Protein AF-A0A231V1V2-F1 (afdb_monomer_lite)

Radius of gyration: 16.36 Å; chains: 1; bounding box: 36×26×50 Å

Secondary structure (DSSP, 8-state):
-HHHHHHHHHHHHHHHHHHHHHHHHHHHHHHH-SS--HHHHHT-HHHHHHHHHHHTTHHHHHHHS-HHHHHHHHHHHHHHHHHHHHHHHSSTTSS-HHHHHHHHHHHHHHHHHHHHHHHHHHHHHHHTSTT---

pLDDT: mean 90.22, std 11.14, range [50.53, 98.44]

Sequence (134 aa):
MAAKRMIATDFIAIGAGGVLGAVATNLVVSIFTDGAAFQDLMVMWGRYVVAIAVTASFPFLYKALPKSIAAILSLLVGIVVPSVLARLFFGGNDLSWLALFAIHTVFAIIALMVYRAMHAWAKGALFKAPGFRA

Organism: NCBI:txid1876515

Structure (mmCIF, N/CA/C/O backbone):
data_AF-A0A231V1V2-F1
#
_entry.id   AF-A0A231V1V2-F1
#
loop_
_atom_site.group_PDB
_atom_site.id
_atom_site.type_symbol
_atom_site.label_atom_id
_atom_site.label_alt_id
_atom_site.label_comp_id
_atom_site.label_asym_id
_atom_site.label_entity_id
_atom_site.label_seq_id
_atom_site.pdbx_PDB_ins_code
_atom_site.Cartn_x
_atom_site.Cartn_y
_atom_site.Cartn_z
_atom_site.occupancy
_atom_site.B_iso_or_equiv
_atom_site.auth_seq_id
_atom_site.auth_comp_id
_atom_site.auth_asym_id
_atom_site.auth_atom_id
_atom_site.pdbx_PDB_model_nu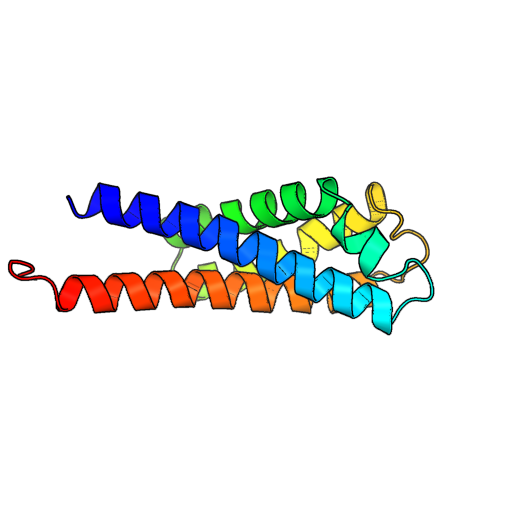m
ATOM 1 N N . MET A 1 1 ? -20.852 9.047 18.658 1.00 58.41 1 MET A N 1
ATOM 2 C CA . MET A 1 1 ? -19.580 9.748 18.336 1.00 58.41 1 MET A CA 1
ATOM 3 C C . MET A 1 1 ? -18.437 8.808 17.947 1.00 58.41 1 MET A C 1
ATOM 5 O O . MET A 1 1 ? -17.728 9.126 17.000 1.00 58.41 1 MET A O 1
ATOM 9 N N . ALA A 1 2 ? -18.273 7.650 18.600 1.00 60.19 2 ALA A N 1
ATOM 10 C CA . ALA A 1 2 ? -17.198 6.697 18.288 1.00 60.19 2 ALA A CA 1
ATOM 11 C C . ALA A 1 2 ? -17.215 6.175 16.833 1.00 60.19 2 ALA A C 1
ATOM 13 O O . ALA A 1 2 ? -16.180 6.185 16.174 1.00 60.19 2 ALA A O 1
ATOM 14 N N . ALA A 1 3 ? -18.388 5.821 16.293 1.00 64.06 3 ALA A N 1
ATOM 15 C CA . ALA A 1 3 ? -18.516 5.329 14.914 1.00 64.06 3 ALA A CA 1
ATOM 16 C C . ALA A 1 3 ? -18.053 6.350 13.854 1.00 64.06 3 ALA A C 1
ATOM 18 O O . ALA A 1 3 ? -17.293 6.002 12.956 1.00 64.06 3 ALA A O 1
ATOM 19 N N . LYS A 1 4 ? -18.428 7.633 13.997 1.00 66.94 4 LYS A N 1
ATOM 20 C CA . LYS A 1 4 ? -17.988 8.708 13.085 1.00 66.94 4 LYS A CA 1
ATOM 21 C C . LYS A 1 4 ? -16.465 8.904 13.116 1.00 66.94 4 LYS A C 1
ATOM 23 O O . LYS A 1 4 ? -15.856 9.094 12.070 1.00 66.94 4 LYS A O 1
ATOM 28 N N . ARG A 1 5 ? -15.842 8.806 14.298 1.00 70.62 5 ARG A N 1
ATOM 29 C CA . ARG A 1 5 ? -14.375 8.884 14.450 1.00 70.62 5 ARG A CA 1
ATOM 30 C C . ARG A 1 5 ? -13.662 7.693 13.807 1.00 70.62 5 ARG A C 1
ATOM 32 O O . ARG A 1 5 ? -12.591 7.864 13.236 1.00 70.62 5 ARG A O 1
ATOM 39 N N . MET A 1 6 ? -14.268 6.511 13.860 1.00 75.69 6 MET A N 1
ATOM 40 C CA . MET A 1 6 ? -13.716 5.301 13.249 1.00 75.69 6 MET A CA 1
ATOM 41 C C . MET A 1 6 ? -13.755 5.375 11.720 1.00 75.69 6 MET A C 1
ATOM 43 O O . MET A 1 6 ? -12.747 5.115 11.077 1.00 75.69 6 MET A O 1
ATOM 47 N N . ILE A 1 7 ? -14.867 5.851 11.152 1.00 84.19 7 ILE A N 1
ATOM 48 C CA . ILE A 1 7 ? -15.000 6.088 9.707 1.00 84.19 7 ILE A CA 1
ATOM 49 C C . ILE A 1 7 ? -13.982 7.131 9.222 1.00 84.19 7 ILE A C 1
ATOM 51 O O . ILE A 1 7 ? -13.302 6.910 8.226 1.00 84.19 7 ILE A O 1
ATOM 55 N N . ALA A 1 8 ? -13.827 8.249 9.939 1.00 87.69 8 ALA A N 1
ATOM 56 C CA . ALA A 1 8 ? -12.814 9.251 9.599 1.00 87.69 8 ALA A CA 1
ATOM 57 C C . ALA A 1 8 ? -11.386 8.675 9.647 1.00 87.69 8 ALA A C 1
ATOM 59 O O . ALA A 1 8 ? -10.568 8.980 8.783 1.00 87.69 8 ALA A O 1
ATOM 60 N N . THR A 1 9 ? -11.104 7.808 10.627 1.00 91.50 9 THR A N 1
ATOM 61 C CA . THR A 1 9 ? -9.809 7.118 10.732 1.00 91.50 9 THR A CA 1
ATOM 62 C C . THR A 1 9 ? -9.564 6.210 9.532 1.00 91.50 9 THR A C 1
ATOM 64 O O . THR A 1 9 ? -8.466 6.243 8.986 1.00 91.50 9 THR A O 1
ATOM 67 N N . ASP A 1 10 ? -10.575 5.454 9.086 1.00 93.62 10 ASP A N 1
ATOM 68 C CA . ASP A 1 10 ? -10.485 4.621 7.881 1.00 93.62 10 ASP A CA 1
ATOM 69 C C . ASP A 1 10 ? -10.111 5.471 6.657 1.00 93.62 10 ASP A C 1
ATOM 71 O O . ASP A 1 10 ? -9.140 5.157 5.978 1.00 93.62 10 ASP A O 1
ATOM 75 N N . PHE A 1 11 ? -10.804 6.587 6.404 1.00 95.62 11 PHE A N 1
ATOM 76 C CA . PHE A 1 11 ? -10.504 7.448 5.251 1.00 95.62 11 PHE A CA 1
ATOM 77 C C . PHE A 1 11 ? -9.085 8.027 5.278 1.00 95.62 11 PHE A C 1
ATOM 79 O O . PHE A 1 11 ? -8.387 7.987 4.264 1.00 95.62 11 PHE A O 1
ATOM 86 N N . ILE A 1 12 ? -8.636 8.524 6.435 1.00 95.56 12 ILE A N 1
ATOM 87 C CA . ILE A 1 12 ? -7.273 9.051 6.593 1.00 95.56 12 ILE A CA 1
ATOM 88 C C . ILE A 1 12 ? -6.248 7.933 6.385 1.00 95.56 12 ILE A C 1
ATOM 90 O O . ILE A 1 12 ? -5.266 8.121 5.672 1.00 95.56 12 ILE A O 1
ATOM 94 N N . ALA A 1 13 ? -6.486 6.760 6.971 1.00 96.44 13 ALA A N 1
ATOM 95 C CA . ALA A 1 13 ? -5.607 5.606 6.860 1.00 96.44 13 ALA A CA 1
ATOM 96 C C . ALA A 1 13 ? -5.494 5.096 5.415 1.00 96.44 13 ALA A C 1
ATOM 98 O O . ALA A 1 13 ? -4.393 4.778 4.970 1.00 96.44 13 ALA A O 1
ATOM 99 N N . ILE A 1 14 ? -6.608 5.058 4.678 1.00 97.75 14 ILE A N 1
ATOM 100 C CA . ILE A 1 14 ? -6.649 4.680 3.260 1.00 97.75 14 ILE A CA 1
ATOM 101 C C . ILE A 1 14 ? -5.869 5.687 2.416 1.00 97.75 14 ILE A C 1
ATOM 103 O O . ILE A 1 14 ? -5.005 5.291 1.637 1.00 97.75 14 ILE A O 1
ATOM 107 N N . GLY A 1 15 ? -6.156 6.983 2.579 1.00 97.50 15 GLY A N 1
ATOM 108 C CA . GLY A 1 15 ? -5.502 8.041 1.813 1.00 97.50 15 GLY A CA 1
ATOM 109 C C . GLY A 1 15 ? -4.000 8.089 2.081 1.00 97.50 15 GLY A C 1
ATOM 110 O O . GLY A 1 15 ? -3.203 8.006 1.151 1.00 97.50 15 GLY A O 1
ATOM 111 N N . ALA A 1 16 ? -3.603 8.145 3.354 1.00 97.50 16 ALA A N 1
ATOM 112 C CA . ALA A 1 16 ? -2.197 8.184 3.740 1.00 97.50 16 ALA A CA 1
ATOM 113 C C . ALA A 1 16 ? -1.455 6.902 3.338 1.00 97.50 16 ALA A C 1
ATOM 115 O O . ALA A 1 16 ? -0.349 6.982 2.812 1.00 97.50 16 ALA A O 1
ATOM 116 N N . GLY A 1 17 ? -2.056 5.725 3.548 1.00 97.50 17 GLY A N 1
ATOM 117 C CA . GLY A 1 17 ? -1.445 4.444 3.195 1.00 97.50 17 GLY A CA 1
ATOM 118 C C . GLY A 1 17 ? -1.265 4.279 1.689 1.00 97.50 17 GLY A C 1
ATOM 119 O O . GLY A 1 17 ? -0.174 3.930 1.242 1.00 97.50 17 GLY A O 1
ATOM 120 N N . GLY A 1 18 ? -2.297 4.609 0.908 1.00 97.69 18 GLY A N 1
ATOM 121 C CA . GLY A 1 18 ? -2.242 4.569 -0.550 1.00 97.69 18 GLY A CA 1
ATOM 122 C C . GLY A 1 18 ? -1.213 5.544 -1.118 1.00 97.69 18 GLY A C 1
ATOM 123 O O . GLY A 1 18 ? -0.375 5.145 -1.924 1.00 97.69 18 GLY A O 1
ATOM 124 N N . VAL A 1 19 ? -1.218 6.802 -0.664 1.00 98.00 19 VAL A N 1
ATOM 125 C CA . VAL A 1 19 ? -0.282 7.826 -1.157 1.00 98.00 19 VAL A CA 1
ATOM 126 C C . VAL A 1 19 ? 1.157 7.503 -0.764 1.00 98.00 19 VAL A C 1
ATOM 128 O O . VAL A 1 19 ? 2.015 7.445 -1.639 1.00 98.00 19 VAL A O 1
ATOM 131 N N . LEU A 1 20 ? 1.440 7.241 0.516 1.00 98.19 20 LEU A N 1
ATOM 132 C CA . LEU A 1 20 ? 2.808 6.950 0.966 1.00 98.19 20 LEU A CA 1
ATOM 133 C C . LEU A 1 20 ? 3.340 5.645 0.363 1.00 98.19 20 LEU A C 1
ATOM 135 O O . LEU A 1 20 ? 4.504 5.583 -0.029 1.00 98.19 20 LEU A O 1
ATOM 139 N N . GLY A 1 21 ? 2.484 4.628 0.227 1.00 97.88 21 GLY A N 1
ATOM 140 C CA . GLY A 1 21 ? 2.831 3.397 -0.474 1.00 97.88 21 GLY A CA 1
ATOM 141 C C . GLY A 1 21 ? 3.174 3.653 -1.944 1.00 97.88 21 GLY A C 1
ATOM 142 O O . GLY A 1 21 ? 4.184 3.145 -2.432 1.00 97.88 21 GLY A O 1
ATOM 143 N N . ALA A 1 22 ? 2.376 4.457 -2.654 1.00 97.25 22 ALA A N 1
ATOM 144 C CA . ALA A 1 22 ? 2.631 4.804 -4.052 1.00 97.25 22 ALA A CA 1
ATOM 145 C C . ALA A 1 22 ? 3.936 5.592 -4.219 1.00 97.25 22 ALA A C 1
ATOM 147 O O . ALA A 1 22 ? 4.737 5.257 -5.089 1.00 97.25 22 ALA A O 1
ATOM 148 N N . VAL A 1 23 ? 4.190 6.581 -3.355 1.00 97.56 23 VAL A N 1
ATOM 149 C CA . VAL A 1 23 ? 5.440 7.358 -3.361 1.00 97.56 23 VAL A CA 1
ATOM 150 C C . VAL A 1 23 ? 6.647 6.444 -3.189 1.00 97.56 23 VAL A C 1
ATOM 152 O O . VAL A 1 23 ? 7.582 6.505 -3.985 1.00 97.56 23 VAL A O 1
ATOM 155 N N . ALA A 1 24 ? 6.614 5.551 -2.200 1.00 97.25 24 ALA A N 1
ATOM 156 C CA . ALA A 1 24 ? 7.705 4.613 -1.970 1.00 97.25 24 ALA A CA 1
ATOM 157 C C . ALA A 1 24 ? 7.900 3.638 -3.139 1.00 97.25 24 ALA A C 1
ATOM 159 O O . ALA A 1 24 ? 9.027 3.349 -3.527 1.00 97.25 24 ALA A O 1
ATOM 160 N N . THR A 1 25 ? 6.810 3.175 -3.748 1.00 95.88 25 THR A N 1
ATOM 161 C CA . THR A 1 25 ? 6.866 2.304 -4.932 1.00 95.88 25 THR A CA 1
ATOM 162 C C . THR A 1 25 ? 7.490 3.023 -6.117 1.00 95.88 25 THR A C 1
ATOM 164 O O . THR A 1 25 ? 8.345 2.469 -6.797 1.00 95.88 25 THR A O 1
ATOM 167 N N . ASN A 1 26 ? 7.097 4.273 -6.353 1.00 94.75 26 ASN A N 1
ATOM 168 C CA . ASN A 1 26 ? 7.657 5.103 -7.411 1.00 94.75 26 ASN A CA 1
ATOM 169 C C . ASN A 1 26 ? 9.147 5.368 -7.176 1.00 94.75 26 ASN A C 1
ATOM 171 O O . ASN A 1 26 ? 9.922 5.326 -8.124 1.00 94.75 26 ASN A O 1
ATOM 175 N N . LEU A 1 27 ? 9.559 5.563 -5.921 1.00 95.50 27 LEU A N 1
ATOM 176 C CA . LEU A 1 27 ? 10.969 5.696 -5.565 1.00 95.50 27 LEU A CA 1
ATOM 177 C C . LEU A 1 27 ? 11.743 4.419 -5.912 1.00 95.50 27 LEU A C 1
ATOM 179 O O . LEU A 1 27 ? 12.751 4.487 -6.608 1.00 95.50 27 LEU A O 1
ATOM 183 N N . VAL A 1 28 ? 11.235 3.252 -5.508 1.00 94.50 28 VAL A N 1
ATOM 184 C CA . VAL A 1 28 ? 11.841 1.953 -5.839 1.00 94.50 28 VAL A CA 1
ATOM 185 C C . VAL A 1 28 ? 11.935 1.763 -7.353 1.00 94.50 28 VAL A C 1
ATOM 187 O O . VAL A 1 28 ? 13.001 1.431 -7.856 1.00 94.50 28 VAL A O 1
ATOM 190 N N . VAL A 1 29 ? 10.860 2.029 -8.096 1.00 91.88 29 VAL A N 1
ATOM 191 C CA . VAL A 1 29 ? 10.871 1.936 -9.563 1.00 91.88 29 VAL A CA 1
ATOM 192 C C . VAL A 1 29 ? 11.928 2.868 -10.158 1.00 91.88 29 VAL A C 1
ATOM 194 O O . VAL A 1 29 ? 12.708 2.425 -10.989 1.00 91.88 29 VAL A O 1
ATOM 197 N N . SER A 1 30 ? 12.023 4.117 -9.699 1.00 93.06 30 SER A N 1
ATOM 198 C CA . SER A 1 30 ? 13.007 5.073 -10.227 1.00 93.06 30 SER A CA 1
ATOM 199 C C . SER A 1 30 ? 14.469 4.714 -9.940 1.00 93.06 30 SER A C 1
ATOM 201 O O . SER A 1 30 ? 15.351 5.163 -10.660 1.00 93.06 30 SER A O 1
ATOM 203 N N . ILE A 1 31 ? 14.735 3.939 -8.882 1.00 93.06 31 ILE A N 1
ATOM 204 C CA . ILE A 1 31 ? 16.095 3.540 -8.486 1.00 93.06 31 ILE A CA 1
ATOM 205 C C . ILE A 1 31 ? 16.499 2.222 -9.152 1.00 93.06 31 ILE A C 1
ATOM 207 O O . ILE A 1 31 ? 17.655 2.045 -9.519 1.00 93.06 31 ILE A O 1
ATOM 211 N N . PHE A 1 32 ? 15.561 1.281 -9.263 1.00 89.75 32 PHE A N 1
ATOM 212 C CA . PHE A 1 32 ? 15.845 -0.102 -9.653 1.00 89.75 32 PHE A CA 1
ATOM 213 C C . PHE A 1 32 ? 15.382 -0.455 -11.070 1.00 89.75 32 PHE A C 1
ATOM 215 O O . PHE A 1 32 ? 15.508 -1.609 -11.475 1.00 89.75 32 PHE A O 1
ATOM 222 N N . THR A 1 33 ? 14.824 0.498 -11.820 1.00 85.75 33 THR A N 1
ATOM 223 C CA . THR A 1 33 ? 14.429 0.295 -13.218 1.00 85.75 33 THR A CA 1
ATOM 224 C C . THR A 1 33 ? 14.902 1.459 -14.078 1.00 85.75 33 THR A C 1
ATOM 226 O O . THR A 1 33 ? 14.830 2.608 -13.652 1.00 85.75 33 THR A O 1
ATOM 229 N N . ASP A 1 34 ? 15.294 1.171 -15.318 1.00 80.25 34 ASP A N 1
ATOM 230 C CA . ASP A 1 34 ? 15.705 2.186 -16.301 1.00 80.25 34 ASP A CA 1
ATOM 231 C C . ASP A 1 34 ? 14.509 2.906 -16.958 1.00 80.25 34 ASP A C 1
ATOM 233 O O . ASP A 1 34 ? 14.657 3.587 -17.969 1.00 80.25 34 ASP A O 1
ATOM 237 N N . GLY A 1 35 ? 13.296 2.716 -16.426 1.00 70.12 35 GLY A N 1
ATOM 238 C CA . GLY A 1 35 ? 12.056 3.094 -17.099 1.00 70.12 35 GLY A CA 1
ATOM 239 C C . GLY A 1 35 ? 11.772 4.595 -17.092 1.00 70.12 35 GLY A C 1
ATOM 240 O O . GLY A 1 35 ? 11.690 5.219 -18.145 1.00 70.12 35 GLY A O 1
ATOM 241 N N . ALA A 1 36 ? 11.543 5.173 -15.912 1.00 81.06 36 ALA A N 1
ATOM 242 C CA . ALA A 1 36 ? 11.077 6.554 -15.787 1.00 81.06 36 ALA A CA 1
ATOM 243 C C . ALA A 1 36 ? 11.663 7.247 -14.555 1.00 81.06 36 ALA A C 1
ATOM 245 O O . ALA A 1 36 ? 11.790 6.646 -13.483 1.00 81.06 36 ALA A O 1
ATOM 246 N N . ALA A 1 37 ? 11.967 8.538 -14.702 1.00 89.75 37 ALA A N 1
ATOM 247 C CA . ALA A 1 37 ? 12.486 9.354 -13.616 1.00 89.75 37 ALA A CA 1
ATOM 248 C C . ALA A 1 37 ? 11.438 9.528 -12.508 1.00 89.75 37 ALA A C 1
ATOM 250 O O . ALA A 1 37 ? 10.235 9.611 -12.761 1.00 89.75 37 ALA A O 1
ATOM 251 N N . PHE A 1 38 ? 11.895 9.643 -11.258 1.00 91.25 38 PHE A N 1
ATOM 252 C CA . PHE A 1 38 ? 11.010 9.766 -10.095 1.00 91.25 38 PHE A CA 1
ATOM 253 C C . PHE A 1 38 ? 9.975 10.894 -10.240 1.00 91.25 38 PHE A C 1
ATOM 255 O O . PHE A 1 38 ? 8.812 10.709 -9.886 1.00 91.25 38 PHE A O 1
ATOM 262 N N . GLN A 1 39 ? 10.375 12.042 -10.797 1.00 92.31 39 GLN A N 1
ATOM 263 C CA . GLN A 1 39 ? 9.497 13.203 -10.990 1.00 92.31 39 GLN A CA 1
ATOM 264 C C . GLN A 1 39 ? 8.328 12.898 -11.940 1.00 92.31 39 GLN A C 1
ATOM 266 O O . GLN A 1 39 ? 7.189 13.254 -11.635 1.00 92.31 39 GLN A O 1
ATOM 271 N N . ASP A 1 40 ? 8.576 12.153 -13.018 1.00 91.75 40 ASP A N 1
ATOM 272 C CA . ASP A 1 40 ? 7.538 11.739 -13.968 1.00 91.75 40 ASP A CA 1
ATOM 273 C C . ASP A 1 40 ? 6.572 10.740 -13.324 1.00 91.75 40 ASP A C 1
ATOM 275 O O . ASP A 1 40 ? 5.353 10.801 -13.498 1.00 91.75 40 ASP A O 1
ATOM 279 N N . LEU A 1 41 ? 7.105 9.841 -12.490 1.00 90.62 41 LEU A N 1
ATOM 280 C CA . LEU A 1 41 ? 6.291 8.902 -11.723 1.00 90.62 41 LEU A CA 1
ATOM 281 C C . LEU A 1 41 ? 5.389 9.613 -10.704 1.00 90.62 41 LEU A C 1
ATOM 283 O O . LEU A 1 41 ? 4.268 9.163 -10.455 1.00 90.62 41 LEU A O 1
ATOM 287 N N . MET A 1 42 ? 5.856 10.723 -10.123 1.00 93.12 42 MET A N 1
ATOM 288 C CA . MET A 1 42 ? 5.107 11.503 -9.133 1.00 93.12 42 MET A CA 1
ATOM 289 C C . MET A 1 42 ? 3.880 12.206 -9.716 1.00 93.12 42 MET A C 1
ATOM 291 O O . MET A 1 42 ? 2.920 12.408 -8.975 1.00 93.12 42 MET A O 1
ATOM 295 N N . VAL A 1 43 ? 3.871 12.535 -11.011 1.00 93.56 43 VAL A N 1
ATOM 296 C CA . VAL A 1 43 ? 2.736 13.208 -11.672 1.00 93.56 43 VAL A CA 1
ATOM 297 C C . VAL A 1 43 ? 1.727 12.238 -12.299 1.00 93.56 43 VAL A C 1
ATOM 299 O O . VAL A 1 43 ? 0.675 12.655 -12.784 1.00 93.56 43 VAL A O 1
ATOM 302 N N . MET A 1 44 ? 1.987 10.927 -12.249 1.00 90.25 44 MET A N 1
ATOM 303 C CA . MET A 1 44 ? 1.058 9.904 -12.736 1.00 90.25 44 MET A CA 1
ATOM 304 C C . MET A 1 44 ? -0.077 9.628 -11.744 1.00 90.25 44 MET A C 1
ATOM 306 O O . MET A 1 44 ? -0.088 8.622 -11.029 1.00 90.25 44 MET A O 1
ATOM 310 N N . TRP A 1 45 ? -1.089 10.496 -11.759 1.00 91.38 45 TRP A N 1
ATOM 311 C CA . TRP A 1 45 ? -2.278 10.420 -10.899 1.00 91.38 45 TRP A CA 1
ATOM 312 C C . TRP A 1 45 ? -2.964 9.047 -10.890 1.00 91.38 45 TRP A C 1
ATOM 314 O O . TRP A 1 45 ? -3.406 8.591 -9.835 1.00 91.38 45 TRP A O 1
ATOM 324 N N . GLY A 1 46 ? -2.985 8.342 -12.027 1.00 91.25 46 GLY A N 1
ATOM 325 C CA . GLY A 1 46 ? -3.561 6.996 -12.125 1.00 91.25 46 GLY A CA 1
ATOM 326 C C . GLY A 1 46 ? -2.949 5.988 -11.144 1.00 91.25 46 GLY A C 1
ATOM 327 O O . GLY A 1 46 ? -3.671 5.162 -10.586 1.00 91.25 46 GLY A O 1
ATOM 328 N N . ARG A 1 47 ? -1.645 6.097 -10.847 1.00 91.94 47 ARG A N 1
ATOM 329 C CA . ARG A 1 47 ? -0.959 5.206 -9.893 1.00 91.94 47 ARG A CA 1
ATOM 330 C C . ARG A 1 47 ? -1.434 5.439 -8.459 1.00 91.94 47 ARG A C 1
ATOM 332 O O . ARG A 1 47 ? -1.613 4.480 -7.712 1.00 91.94 47 ARG A O 1
ATOM 339 N N . TYR A 1 48 ? -1.707 6.690 -8.091 1.00 95.81 48 TYR A N 1
ATOM 340 C CA . TYR A 1 48 ? -2.234 7.038 -6.768 1.00 95.81 48 TYR A CA 1
ATOM 341 C C . TYR A 1 48 ? -3.684 6.606 -6.592 1.00 95.81 48 TYR A C 1
ATOM 343 O O . TYR A 1 48 ? -4.032 6.068 -5.544 1.00 95.81 48 TYR A O 1
ATOM 351 N N . VAL A 1 49 ? -4.522 6.791 -7.617 1.00 95.69 49 VAL A N 1
ATOM 352 C CA . VAL A 1 49 ? -5.922 6.342 -7.585 1.00 95.69 49 VAL A CA 1
ATOM 353 C C . VAL A 1 49 ? -5.990 4.834 -7.355 1.00 95.69 49 VAL A C 1
ATOM 355 O O . VAL A 1 49 ? -6.720 4.381 -6.474 1.00 95.69 49 VAL A O 1
ATOM 358 N N . VAL A 1 50 ? -5.180 4.059 -8.080 1.00 95.25 50 VAL A N 1
ATOM 359 C CA . VAL A 1 50 ? -5.098 2.605 -7.890 1.00 95.25 50 VAL A CA 1
ATOM 360 C C . VAL A 1 50 ? -4.581 2.254 -6.498 1.00 95.25 50 VAL A C 1
ATOM 362 O O . VAL A 1 50 ? -5.185 1.431 -5.818 1.00 95.25 50 VAL A O 1
ATOM 365 N N . ALA A 1 51 ? -3.513 2.898 -6.031 1.00 97.25 51 ALA A N 1
ATOM 366 C CA . ALA A 1 51 ? -2.961 2.651 -4.701 1.00 97.25 51 ALA A CA 1
ATOM 367 C C . ALA A 1 51 ? -3.980 2.909 -3.574 1.00 97.25 51 ALA A C 1
ATOM 369 O O . ALA A 1 51 ? -4.103 2.117 -2.633 1.00 97.25 51 ALA A O 1
ATOM 370 N N . ILE A 1 52 ? -4.758 3.987 -3.688 1.00 97.88 52 ILE A N 1
ATOM 371 C CA . ILE A 1 52 ? -5.854 4.312 -2.770 1.00 97.88 52 ILE A CA 1
ATOM 372 C C . ILE A 1 52 ? -6.960 3.257 -2.864 1.00 97.88 52 ILE A C 1
ATOM 374 O O . ILE A 1 52 ? -7.399 2.756 -1.831 1.00 97.88 52 ILE A O 1
ATOM 378 N N . ALA A 1 53 ? -7.374 2.868 -4.073 1.00 97.38 53 ALA A N 1
ATOM 379 C CA . ALA A 1 53 ? -8.402 1.848 -4.278 1.00 97.38 53 ALA A CA 1
ATOM 380 C C . ALA A 1 53 ? -7.997 0.479 -3.703 1.00 97.38 53 ALA A C 1
ATOM 382 O O . ALA A 1 53 ? -8.807 -0.190 -3.063 1.00 97.38 53 ALA A O 1
ATOM 383 N N . VAL A 1 54 ? -6.731 0.082 -3.856 1.00 97.69 54 VAL A N 1
ATOM 384 C CA . VAL A 1 54 ? -6.196 -1.148 -3.257 1.00 97.69 54 VAL A CA 1
ATOM 385 C C . VAL A 1 54 ? -6.211 -1.045 -1.732 1.00 97.69 54 VAL A C 1
ATOM 387 O O . VAL A 1 54 ? -6.700 -1.953 -1.061 1.00 97.69 54 VAL A O 1
ATOM 390 N N . THR A 1 55 ? -5.757 0.075 -1.167 1.00 98.12 55 THR A N 1
ATOM 391 C CA . THR A 1 55 ? -5.744 0.287 0.293 1.00 98.12 55 THR A CA 1
ATOM 392 C C . THR A 1 55 ? -7.162 0.346 0.875 1.00 98.12 55 THR A C 1
ATOM 394 O O . THR A 1 55 ? -7.401 -0.118 1.990 1.00 98.12 55 THR A O 1
ATOM 397 N N . ALA A 1 56 ? -8.138 0.836 0.106 1.00 97.69 56 ALA A N 1
ATOM 398 C CA . ALA A 1 56 ? -9.549 0.858 0.482 1.00 97.69 56 ALA A CA 1
ATOM 399 C C . ALA A 1 56 ? -10.148 -0.540 0.698 1.00 97.69 56 ALA A C 1
ATOM 401 O O . ALA A 1 56 ? -11.185 -0.646 1.346 1.00 97.69 56 ALA A O 1
ATOM 402 N N . SER A 1 57 ? -9.494 -1.614 0.240 1.00 97.31 57 SER A N 1
ATOM 403 C CA . SER A 1 57 ? -9.899 -2.989 0.564 1.00 97.31 57 SER A CA 1
ATOM 404 C C . SER A 1 57 ? -9.618 -3.380 2.025 1.00 97.31 57 SER A C 1
ATOM 406 O O . SER A 1 57 ? -10.323 -4.225 2.581 1.00 97.31 57 SER A O 1
ATOM 408 N N . PHE A 1 58 ? -8.635 -2.754 2.688 1.00 97.00 58 PHE A N 1
ATOM 409 C CA . PHE A 1 58 ? -8.161 -3.186 4.009 1.00 97.00 58 PHE A CA 1
ATOM 410 C C . PHE A 1 58 ? -9.250 -3.105 5.090 1.00 97.00 58 PHE A C 1
ATOM 412 O O . PHE A 1 58 ? -9.449 -4.103 5.786 1.00 97.00 58 PHE A O 1
ATOM 419 N N . PRO A 1 59 ? -10.025 -2.008 5.230 1.00 96.06 59 PRO A N 1
ATOM 420 C CA . PRO A 1 59 ? -11.104 -1.956 6.213 1.00 96.06 59 PRO A CA 1
ATOM 421 C C . PRO A 1 59 ? -12.132 -3.073 6.047 1.00 96.06 59 PRO A C 1
ATOM 423 O O . PRO A 1 59 ? -12.646 -3.572 7.045 1.00 96.06 59 PRO A O 1
ATOM 426 N N . PHE A 1 60 ? -12.441 -3.485 4.813 1.00 95.62 60 PHE A N 1
ATOM 427 C CA . PHE A 1 60 ? -13.378 -4.583 4.571 1.00 95.62 60 PHE A CA 1
ATOM 428 C C . PHE A 1 60 ? -12.815 -5.908 5.093 1.00 95.62 60 PHE A C 1
ATOM 430 O O . PHE A 1 60 ? -13.513 -6.629 5.806 1.00 95.62 60 PHE A O 1
ATOM 437 N N . LEU A 1 61 ? -11.531 -6.179 4.841 1.00 95.56 61 LEU A N 1
ATOM 438 C CA . LEU A 1 61 ? -10.841 -7.360 5.369 1.00 95.56 61 LEU A CA 1
ATOM 439 C C . LEU A 1 61 ? -10.791 -7.350 6.903 1.00 95.56 61 LEU A C 1
ATOM 441 O O . LEU A 1 61 ? -11.105 -8.353 7.538 1.00 95.56 61 LEU A O 1
ATOM 445 N N . TYR A 1 62 ? -10.458 -6.210 7.512 1.00 94.62 62 TYR A N 1
ATOM 446 C CA . TYR A 1 62 ? -10.395 -6.063 8.971 1.00 94.62 62 TYR A CA 1
ATOM 447 C C . TYR A 1 62 ? -11.766 -6.096 9.663 1.00 94.62 62 TYR A C 1
ATOM 449 O O . TYR A 1 62 ? -11.822 -6.356 10.865 1.00 94.62 62 TYR A O 1
ATOM 457 N N . LYS A 1 63 ? -12.860 -5.848 8.931 1.00 93.81 63 LYS A N 1
ATOM 458 C CA . LYS A 1 63 ? -14.239 -6.008 9.424 1.00 93.81 63 LYS A CA 1
ATOM 459 C C . LYS A 1 63 ? -14.725 -7.453 9.330 1.00 93.81 63 LYS A C 1
ATOM 461 O O . LYS A 1 63 ? -15.477 -7.882 10.197 1.00 93.81 63 LYS A O 1
ATOM 466 N N . ALA A 1 64 ? -14.312 -8.186 8.297 1.00 95.06 64 ALA A N 1
ATOM 467 C CA . ALA A 1 64 ? -14.807 -9.533 8.023 1.00 95.06 64 ALA A CA 1
ATOM 468 C C . ALA A 1 64 ? -13.992 -10.654 8.693 1.00 95.06 64 ALA A C 1
ATOM 470 O O . ALA A 1 64 ? -14.507 -11.756 8.865 1.00 95.06 64 ALA A O 1
ATOM 471 N N . LEU A 1 65 ? -12.724 -10.408 9.043 1.00 95.31 65 LEU A N 1
ATOM 472 C CA . LEU A 1 65 ? -11.776 -11.465 9.407 1.00 95.31 65 LEU A CA 1
ATOM 473 C C . LEU A 1 65 ? -11.027 -11.187 10.720 1.00 95.31 65 LEU A C 1
ATOM 475 O O . LEU A 1 65 ? -10.865 -10.032 11.126 1.00 95.31 65 LEU A O 1
ATOM 479 N N . PRO A 1 66 ? -10.477 -12.234 11.370 1.00 95.94 66 PRO A N 1
ATOM 480 C CA . PRO A 1 66 ? -9.536 -12.071 12.473 1.00 95.94 66 PRO A CA 1
ATOM 481 C C . PRO A 1 66 ? -8.342 -11.196 12.071 1.00 95.94 66 PRO A C 1
ATOM 483 O O . PRO A 1 66 ? -7.821 -11.307 10.963 1.00 95.94 66 PRO A O 1
ATOM 486 N N . LYS A 1 67 ? -7.857 -10.358 12.996 1.00 92.19 67 LYS A N 1
ATOM 487 C CA . LYS A 1 67 ? -6.835 -9.326 12.714 1.00 92.19 67 LYS A CA 1
ATOM 488 C C . LYS A 1 67 ? -5.565 -9.858 12.039 1.00 92.19 67 LYS A C 1
ATOM 490 O O . LYS A 1 67 ? -4.989 -9.151 11.217 1.00 92.19 67 LYS A O 1
ATOM 495 N N . SER A 1 68 ? -5.108 -11.054 12.412 1.00 94.00 68 SER A N 1
ATOM 496 C CA . SER A 1 68 ? -3.929 -11.698 11.816 1.00 94.00 68 SER A CA 1
ATOM 497 C C . SER A 1 68 ? -4.177 -12.074 10.356 1.00 94.00 68 SER A C 1
ATOM 499 O O . SER A 1 68 ? -3.387 -11.714 9.489 1.00 94.00 68 SER A O 1
ATOM 501 N N . ILE A 1 69 ? -5.313 -12.716 10.078 1.00 95.44 69 ILE A N 1
ATOM 502 C CA . ILE A 1 69 ? 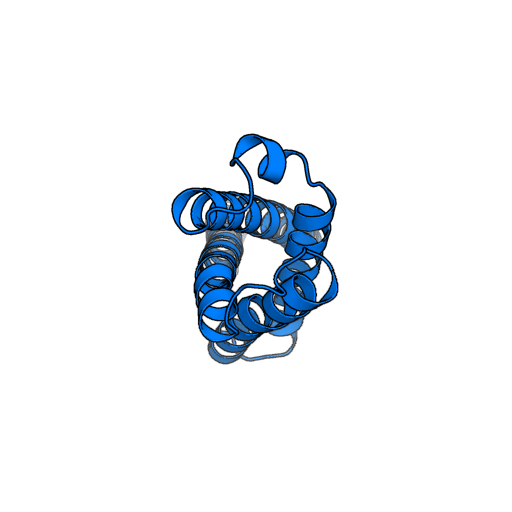-5.724 -13.120 8.730 1.00 95.44 69 ILE A CA 1
ATOM 503 C C . ILE A 1 69 ? -5.965 -11.883 7.857 1.00 95.44 69 ILE A C 1
ATOM 505 O O . ILE A 1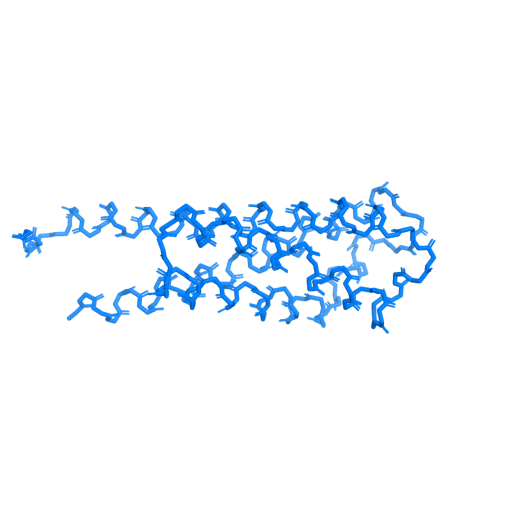 69 ? -5.462 -11.815 6.740 1.00 95.44 69 ILE A O 1
ATOM 509 N N . ALA A 1 70 ? -6.650 -10.865 8.385 1.00 97.00 70 ALA A N 1
ATOM 510 C CA . ALA A 1 70 ? -6.878 -9.606 7.681 1.00 97.00 70 ALA A CA 1
ATOM 511 C C . ALA A 1 70 ? -5.566 -8.912 7.283 1.00 97.00 70 ALA A C 1
ATOM 513 O O . ALA A 1 70 ? -5.464 -8.401 6.171 1.00 97.00 70 ALA A O 1
ATOM 514 N N . ALA A 1 71 ? -4.550 -8.926 8.155 1.00 97.00 71 ALA A N 1
ATOM 515 C CA . ALA A 1 71 ? -3.238 -8.355 7.855 1.00 97.00 71 ALA A CA 1
ATOM 516 C C . ALA A 1 71 ? -2.531 -9.106 6.718 1.00 97.00 71 ALA A C 1
ATOM 518 O O . ALA A 1 71 ? -2.018 -8.473 5.799 1.00 97.00 71 ALA A O 1
ATOM 519 N N . ILE A 1 72 ? -2.538 -10.443 6.766 1.00 98.00 72 ILE A N 1
ATOM 520 C CA . ILE A 1 72 ? -1.928 -11.291 5.732 1.00 98.00 72 ILE A CA 1
ATOM 521 C C . ILE A 1 72 ? -2.630 -11.075 4.390 1.00 98.00 72 ILE A C 1
ATOM 523 O O . ILE A 1 72 ? -1.968 -10.838 3.385 1.00 98.00 72 ILE A O 1
ATOM 527 N N . LEU A 1 73 ? -3.964 -11.096 4.364 1.00 98.00 73 LEU A N 1
ATOM 528 C CA . LEU A 1 73 ? -4.709 -10.879 3.125 1.00 98.00 73 LEU A CA 1
ATOM 529 C C . LEU A 1 73 ? -4.551 -9.454 2.597 1.00 98.00 73 LEU A C 1
ATOM 531 O O . LEU A 1 73 ? -4.426 -9.282 1.393 1.00 98.00 73 LEU A O 1
ATOM 535 N N . SER A 1 74 ? -4.496 -8.442 3.466 1.00 97.81 74 SER A N 1
ATOM 536 C CA . SER A 1 74 ? -4.231 -7.057 3.045 1.00 97.81 74 SER A CA 1
ATOM 537 C C . SER A 1 74 ? -2.850 -6.930 2.402 1.00 97.81 74 SER A C 1
ATOM 539 O O . SER A 1 74 ? -2.707 -6.262 1.381 1.00 97.81 74 SER A O 1
ATOM 541 N N . LEU A 1 75 ? -1.846 -7.617 2.958 1.00 98.00 75 LEU A N 1
ATOM 542 C CA . LEU A 1 75 ? -0.512 -7.693 2.369 1.00 98.00 75 LEU A CA 1
ATOM 543 C C . LEU A 1 75 ? -0.560 -8.364 0.988 1.00 98.00 75 LEU A C 1
ATOM 545 O O . LEU A 1 75 ? -0.046 -7.811 0.022 1.00 98.00 75 LEU A O 1
ATOM 549 N N . LEU A 1 76 ? -1.225 -9.517 0.872 1.00 98.12 76 LEU A N 1
ATOM 550 C CA . LEU A 1 76 ? -1.358 -10.238 -0.397 1.00 98.12 76 LEU A CA 1
ATOM 551 C C . LEU A 1 76 ? -2.114 -9.426 -1.451 1.00 98.12 76 LEU A C 1
ATOM 553 O O . LEU A 1 76 ? -1.662 -9.342 -2.588 1.00 98.12 76 LEU A O 1
ATOM 557 N N . VAL A 1 77 ? -3.222 -8.781 -1.084 1.00 98.00 77 VAL A N 1
ATOM 558 C CA . VAL A 1 77 ? -3.979 -7.885 -1.971 1.00 98.00 77 VAL A CA 1
ATOM 559 C C . VAL A 1 77 ? -3.106 -6.712 -2.411 1.00 98.00 77 VAL A C 1
ATOM 561 O O . VAL A 1 77 ? -3.064 -6.395 -3.599 1.00 98.00 77 VAL A O 1
ATOM 564 N N . GLY A 1 78 ? -2.352 -6.124 -1.479 1.00 97.56 78 GLY A N 1
ATOM 565 C CA . GLY A 1 78 ? -1.383 -5.070 -1.762 1.00 97.56 78 GLY A CA 1
ATOM 566 C C . GLY A 1 78 ? -0.242 -5.504 -2.684 1.00 97.56 78 GLY A C 1
ATOM 567 O O . GLY A 1 78 ? 0.320 -4.665 -3.368 1.00 97.56 78 GLY A O 1
ATOM 568 N N . ILE A 1 79 ? 0.098 -6.790 -2.756 1.00 98.12 79 ILE A N 1
ATOM 569 C CA . ILE A 1 79 ? 1.130 -7.291 -3.674 1.00 98.12 79 ILE A CA 1
ATOM 570 C C . ILE A 1 79 ? 0.513 -7.633 -5.029 1.00 98.12 79 ILE A C 1
ATOM 572 O O . ILE A 1 79 ? 0.948 -7.136 -6.068 1.00 98.12 79 ILE A O 1
ATOM 576 N N . VAL A 1 80 ? -0.503 -8.493 -5.022 1.00 97.88 80 VAL A N 1
ATOM 577 C CA . VAL A 1 80 ? -1.024 -9.149 -6.224 1.00 97.88 80 VAL A CA 1
ATOM 578 C C . VAL A 1 80 ? -1.777 -8.164 -7.104 1.00 97.88 80 VAL A C 1
ATOM 580 O O . VAL A 1 80 ? -1.484 -8.073 -8.294 1.00 97.88 80 VAL A O 1
ATOM 583 N N . VAL A 1 81 ? -2.716 -7.402 -6.535 1.00 97.25 81 VAL A N 1
ATOM 584 C CA . VAL A 1 81 ? -3.582 -6.513 -7.322 1.00 97.25 81 VAL A CA 1
ATOM 585 C C . VAL A 1 81 ? -2.770 -5.466 -8.083 1.00 97.25 81 VAL A C 1
ATOM 587 O O . VAL A 1 81 ? -2.901 -5.407 -9.307 1.00 97.25 81 VAL A O 1
ATOM 590 N N . PRO A 1 82 ? -1.895 -4.668 -7.445 1.00 96.06 82 PRO A N 1
ATOM 591 C CA . PRO A 1 82 ? -1.148 -3.670 -8.191 1.00 96.06 82 PRO A CA 1
ATOM 592 C C . PRO A 1 82 ? -0.065 -4.289 -9.085 1.00 96.06 82 PRO A C 1
ATOM 594 O O . PRO A 1 82 ? 0.220 -3.706 -10.121 1.00 96.06 82 PRO A O 1
ATOM 597 N N . SER A 1 83 ? 0.454 -5.493 -8.801 1.00 96.62 83 SER A N 1
ATOM 598 C CA . SER A 1 83 ? 1.349 -6.196 -9.743 1.00 96.62 83 SER A CA 1
ATOM 599 C C . SER A 1 83 ? 0.641 -6.579 -11.041 1.00 96.62 83 SER A C 1
ATOM 601 O O . SER A 1 83 ? 1.177 -6.362 -12.127 1.00 96.62 83 SER A O 1
ATOM 603 N N . VAL A 1 84 ? -0.585 -7.103 -10.945 1.00 96.50 84 VAL A N 1
ATOM 604 C CA . VAL A 1 84 ? -1.412 -7.420 -12.117 1.00 96.50 84 VAL A CA 1
ATOM 605 C C . VAL A 1 84 ? -1.781 -6.143 -12.869 1.00 96.50 84 VAL A C 1
ATOM 607 O O . VAL A 1 84 ? -1.628 -6.084 -14.087 1.00 96.50 84 VAL A O 1
ATOM 610 N N . LEU A 1 85 ? -2.203 -5.090 -12.164 1.00 94.56 85 LEU A N 1
ATOM 611 C CA . LEU A 1 85 ? -2.531 -3.814 -12.804 1.00 94.56 85 LEU A CA 1
ATOM 612 C C . LEU A 1 85 ? -1.303 -3.154 -13.441 1.00 94.56 85 LEU A C 1
ATOM 614 O O . LEU A 1 85 ? -1.419 -2.571 -14.514 1.00 94.56 85 LEU A O 1
ATOM 618 N N . ALA A 1 86 ? -0.124 -3.272 -12.830 1.00 91.88 86 ALA A N 1
ATOM 619 C CA . ALA A 1 86 ? 1.118 -2.765 -13.396 1.00 91.88 86 ALA A CA 1
ATOM 620 C C . ALA A 1 86 ? 1.465 -3.464 -14.709 1.00 91.88 86 ALA A C 1
ATOM 622 O O . ALA A 1 86 ? 1.805 -2.789 -15.680 1.00 91.88 86 ALA A O 1
ATOM 623 N N . ARG A 1 87 ? 1.303 -4.792 -14.754 1.00 92.75 87 ARG A N 1
ATOM 624 C CA . ARG A 1 87 ? 1.462 -5.582 -15.977 1.00 92.75 87 ARG A CA 1
ATOM 625 C C . ARG A 1 87 ? 0.498 -5.115 -17.068 1.00 92.75 87 ARG A C 1
ATOM 627 O O . ARG A 1 87 ? 0.915 -4.858 -18.184 1.00 92.75 87 ARG A O 1
ATOM 634 N N . LEU A 1 88 ? -0.782 -4.977 -16.742 1.00 91.50 88 LEU A N 1
ATOM 635 C CA . LEU A 1 88 ? -1.817 -4.742 -17.750 1.00 91.50 88 LEU A CA 1
ATOM 636 C C . LEU A 1 88 ? -1.934 -3.278 -18.201 1.00 91.50 88 LEU A C 1
ATOM 638 O O . LEU A 1 88 ? -2.264 -3.035 -19.358 1.00 91.50 88 LEU A O 1
ATOM 642 N N . PHE A 1 89 ? -1.681 -2.310 -17.313 1.00 87.06 89 PHE A N 1
ATOM 643 C CA . PHE A 1 89 ? -2.062 -0.907 -17.535 1.00 87.06 89 PHE A CA 1
ATOM 644 C C . PHE A 1 89 ? -0.944 0.120 -17.318 1.00 87.06 89 PHE A C 1
ATOM 646 O O . PHE A 1 89 ? -1.048 1.223 -17.846 1.00 87.06 89 PHE A O 1
ATOM 653 N N . PHE A 1 90 ? 0.117 -0.199 -16.566 1.00 82.62 90 PHE A N 1
ATOM 654 C CA . PHE A 1 90 ? 1.167 0.777 -16.212 1.00 82.62 90 PHE A CA 1
ATOM 655 C C . PHE A 1 90 ? 2.541 0.458 -16.812 1.00 82.62 90 PHE A C 1
ATOM 657 O O . PHE A 1 90 ? 3.564 0.840 -16.249 1.00 82.62 90 PHE A O 1
ATOM 664 N N . GLY A 1 91 ? 2.574 -0.250 -17.944 1.00 79.50 91 GLY A N 1
ATOM 665 C CA . GLY A 1 91 ? 3.816 -0.502 -18.680 1.00 79.50 91 GLY A CA 1
ATOM 666 C C . GLY A 1 91 ? 4.771 -1.494 -18.008 1.00 79.50 91 GLY A C 1
ATOM 667 O O . GLY A 1 91 ? 5.930 -1.574 -18.388 1.00 79.50 91 GLY A O 1
ATOM 668 N N . GLY A 1 92 ? 4.313 -2.295 -17.042 1.00 81.62 92 GLY A N 1
ATOM 669 C CA . GLY A 1 92 ? 5.125 -3.319 -16.369 1.00 81.62 92 GLY A CA 1
ATOM 670 C C . GLY A 1 92 ? 5.393 -4.581 -17.202 1.00 81.62 92 GLY A C 1
ATOM 671 O O . GLY A 1 92 ? 5.677 -5.637 -16.634 1.00 81.62 92 GLY A O 1
ATOM 672 N N . ASN A 1 93 ? 5.251 -4.518 -18.529 1.00 84.19 93 ASN A N 1
ATOM 673 C CA . ASN A 1 93 ? 5.368 -5.674 -19.425 1.00 84.19 93 ASN A CA 1
ATOM 674 C C . ASN A 1 93 ? 6.806 -6.182 -19.578 1.00 84.19 93 ASN A C 1
ATOM 676 O O . ASN A 1 93 ? 7.010 -7.381 -19.789 1.00 84.19 93 ASN A O 1
ATOM 680 N N . ASP A 1 94 ? 7.781 -5.305 -19.371 1.00 86.88 94 ASP A N 1
ATOM 681 C CA . ASP A 1 94 ? 9.202 -5.634 -19.514 1.00 86.88 94 ASP A CA 1
ATOM 682 C C . ASP A 1 94 ? 9.816 -6.161 -18.206 1.00 86.88 94 ASP A C 1
ATOM 684 O O . ASP A 1 94 ? 10.892 -6.754 -18.198 1.00 86.88 94 ASP A O 1
ATOM 688 N N . LEU A 1 95 ? 9.106 -6.010 -17.083 1.00 88.56 95 LEU A N 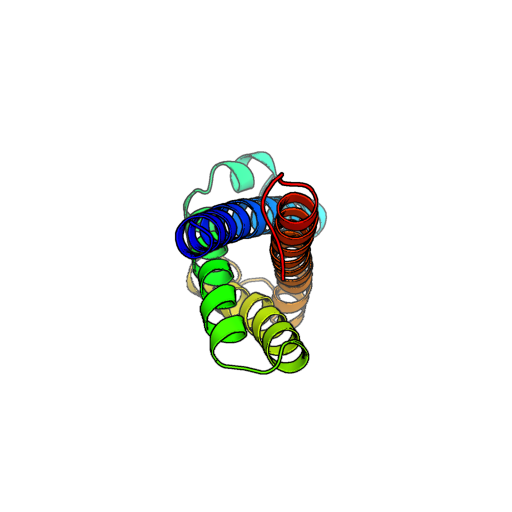1
ATOM 689 C CA . LEU A 1 95 ? 9.524 -6.529 -15.782 1.00 88.56 95 LEU A CA 1
ATOM 690 C C . LEU A 1 95 ? 9.090 -7.984 -15.603 1.00 88.56 95 LEU A C 1
ATOM 692 O O . LEU A 1 95 ? 7.973 -8.368 -15.954 1.00 88.56 95 LEU A O 1
ATOM 696 N N . SER A 1 96 ? 9.941 -8.799 -14.980 1.00 93.81 96 SER A N 1
ATOM 697 C CA . SER A 1 96 ? 9.545 -10.146 -14.560 1.00 93.81 96 SER A CA 1
ATOM 698 C C . SER A 1 96 ? 8.452 -10.085 -13.483 1.00 93.81 96 SER A C 1
ATOM 700 O O . SER A 1 96 ? 8.378 -9.136 -12.699 1.00 93.81 96 SER A O 1
ATOM 702 N N . TRP A 1 97 ? 7.621 -11.128 -13.386 1.00 94.94 97 TRP A N 1
ATOM 703 C CA . TRP A 1 97 ? 6.615 -11.230 -12.319 1.00 94.94 97 TRP A CA 1
ATOM 704 C C . TRP A 1 97 ? 7.227 -11.133 -10.921 1.00 94.94 97 TRP A C 1
ATOM 706 O O . TRP A 1 97 ? 6.658 -10.489 -10.045 1.00 94.94 97 TRP A O 1
ATOM 716 N N . LEU A 1 98 ? 8.411 -11.719 -10.726 1.00 95.25 98 LEU A N 1
ATOM 717 C CA . LEU A 1 98 ? 9.130 -11.635 -9.459 1.00 95.25 98 LEU A CA 1
ATOM 718 C C . LEU A 1 98 ? 9.516 -10.187 -9.125 1.00 95.25 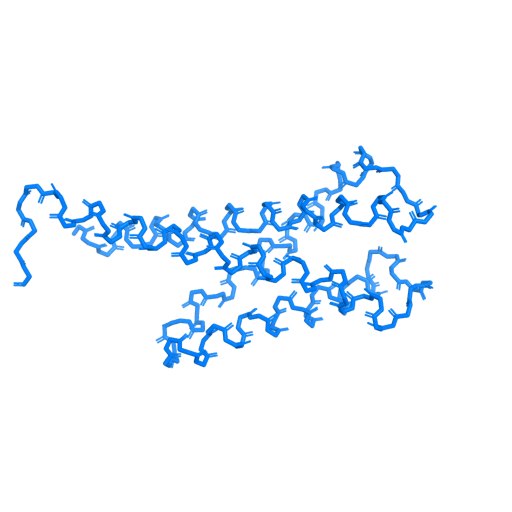98 LEU A C 1
ATOM 720 O O . LEU A 1 98 ? 9.324 -9.762 -7.989 1.00 95.25 98 LEU A O 1
ATOM 724 N N . ALA A 1 99 ? 9.999 -9.419 -10.107 1.00 93.94 99 ALA A N 1
ATOM 725 C CA . ALA A 1 99 ? 10.310 -8.005 -9.918 1.00 93.94 99 ALA A CA 1
ATOM 726 C C . ALA A 1 99 ? 9.049 -7.190 -9.589 1.00 93.94 99 ALA A C 1
ATOM 728 O O . ALA A 1 99 ? 9.062 -6.394 -8.651 1.00 93.94 99 ALA A O 1
ATOM 729 N N . LEU A 1 100 ? 7.935 -7.436 -10.292 1.00 94.94 100 LEU A N 1
ATOM 730 C CA . LEU A 1 100 ? 6.654 -6.785 -10.000 1.00 94.94 100 LEU A CA 1
ATOM 731 C C . LEU A 1 100 ? 6.182 -7.077 -8.571 1.00 94.94 100 LEU A C 1
ATOM 733 O O . LEU A 1 100 ? 5.823 -6.143 -7.852 1.00 94.94 100 LEU A O 1
ATOM 737 N N . PHE A 1 101 ? 6.231 -8.337 -8.132 1.00 97.25 101 PHE A N 1
ATOM 738 C CA . PHE A 1 10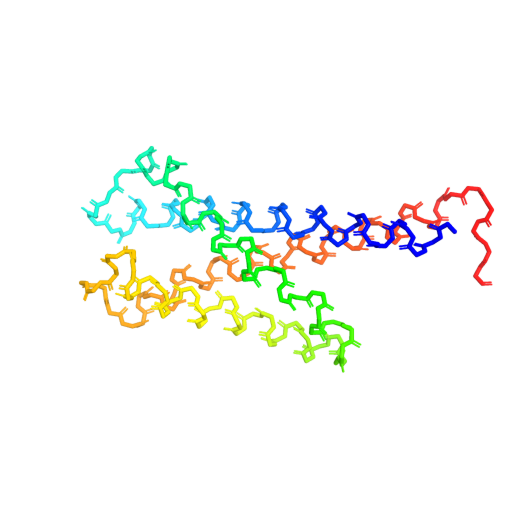1 ? 5.857 -8.699 -6.765 1.00 97.25 101 PHE A CA 1
ATOM 739 C C . PHE A 1 101 ? 6.799 -8.090 -5.726 1.00 97.25 101 PHE A C 1
ATOM 741 O O . PHE A 1 101 ? 6.325 -7.608 -4.698 1.00 97.25 101 PHE A O 1
ATOM 748 N N . ALA A 1 102 ? 8.108 -8.052 -5.983 1.00 96.12 102 ALA A N 1
ATOM 749 C CA . ALA A 1 102 ? 9.079 -7.439 -5.078 1.00 96.12 102 ALA A CA 1
ATOM 750 C C . ALA A 1 102 ? 8.822 -5.932 -4.905 1.00 96.12 102 ALA A C 1
ATOM 752 O O . ALA A 1 102 ? 8.746 -5.440 -3.780 1.00 96.12 102 ALA A O 1
ATOM 753 N N . ILE A 1 103 ? 8.592 -5.214 -6.007 1.00 95.50 103 ILE A N 1
ATOM 754 C CA . ILE A 1 103 ? 8.277 -3.780 -5.995 1.00 95.50 103 ILE A CA 1
ATOM 755 C C . ILE A 1 103 ? 6.980 -3.518 -5.215 1.00 95.50 103 ILE A C 1
ATOM 757 O O . ILE A 1 103 ? 6.950 -2.679 -4.315 1.00 95.50 103 ILE A O 1
ATOM 761 N N . HIS A 1 104 ? 5.914 -4.272 -5.491 1.00 97.12 104 HIS A N 1
ATOM 762 C CA . HIS A 1 104 ? 4.630 -4.085 -4.805 1.00 97.12 104 HIS A CA 1
ATOM 763 C C . HIS A 1 104 ? 4.597 -4.653 -3.381 1.00 97.12 104 HIS A C 1
ATOM 765 O O . HIS A 1 104 ? 3.710 -4.311 -2.602 1.00 97.12 104 HIS A O 1
ATOM 771 N N . THR A 1 105 ? 5.590 -5.446 -2.980 1.00 98.31 105 THR A N 1
ATOM 772 C CA . THR A 1 105 ? 5.787 -5.792 -1.567 1.00 98.31 105 THR A CA 1
ATOM 773 C C . THR A 1 105 ? 6.121 -4.544 -0.752 1.00 98.31 105 THR A C 1
ATOM 775 O O . THR A 1 105 ? 5.589 -4.376 0.344 1.00 98.31 105 THR A O 1
ATOM 778 N N . VAL A 1 106 ? 6.906 -3.611 -1.305 1.00 97.69 106 VAL A N 1
ATOM 779 C CA . VAL A 1 106 ? 7.200 -2.324 -0.653 1.00 97.69 106 VAL A CA 1
ATOM 780 C C . VAL A 1 106 ? 5.924 -1.504 -0.467 1.00 97.69 106 VAL A C 1
ATOM 782 O O . VAL A 1 106 ? 5.660 -1.033 0.642 1.00 97.69 106 VAL A O 1
ATOM 785 N N . PHE A 1 107 ? 5.094 -1.405 -1.513 1.00 98.19 107 PHE A N 1
ATOM 786 C CA . PHE A 1 107 ? 3.763 -0.801 -1.417 1.00 98.19 107 PHE A CA 1
ATOM 787 C C . PHE A 1 107 ? 2.953 -1.418 -0.272 1.00 98.19 107 PHE A C 1
ATOM 789 O O . PHE A 1 107 ? 2.492 -0.708 0.621 1.00 98.19 107 PHE A O 1
ATOM 796 N N . ALA A 1 108 ? 2.792 -2.743 -0.298 1.00 98.31 108 ALA A N 1
ATOM 797 C CA . ALA A 1 108 ? 1.915 -3.462 0.612 1.00 98.31 108 ALA A CA 1
ATOM 798 C C . ALA A 1 108 ? 2.347 -3.302 2.073 1.00 98.31 108 ALA A C 1
ATOM 800 O O . ALA A 1 108 ? 1.505 -3.069 2.941 1.00 98.31 108 ALA A O 1
ATOM 801 N N . ILE A 1 109 ? 3.655 -3.371 2.342 1.00 98.44 109 ILE A N 1
ATOM 802 C CA . ILE A 1 109 ? 4.217 -3.162 3.680 1.00 98.44 109 ILE A CA 1
ATOM 803 C C . ILE A 1 109 ? 3.906 -1.747 4.165 1.00 98.44 109 ILE A C 1
ATOM 805 O O . ILE A 1 109 ? 3.348 -1.586 5.250 1.00 98.44 109 ILE A O 1
ATOM 809 N N . ILE A 1 110 ? 4.221 -0.724 3.368 1.00 98.44 110 ILE A N 1
ATOM 810 C CA . ILE A 1 110 ? 4.057 0.675 3.780 1.00 98.44 110 ILE A CA 1
ATOM 811 C C . ILE A 1 110 ? 2.582 1.016 3.970 1.00 98.44 110 ILE A C 1
ATOM 813 O O . ILE A 1 110 ? 2.211 1.552 5.015 1.00 98.44 110 ILE A O 1
ATOM 817 N N . ALA A 1 111 ? 1.723 0.649 3.018 1.00 98.31 111 ALA A N 1
ATOM 818 C CA . ALA A 1 111 ? 0.289 0.888 3.113 1.00 98.31 111 ALA A CA 1
ATOM 819 C C . ALA A 1 111 ? -0.309 0.210 4.355 1.00 98.31 111 ALA A C 1
ATOM 821 O O . ALA A 1 111 ? -1.055 0.838 5.110 1.00 98.31 111 ALA A O 1
ATOM 822 N N . LEU A 1 112 ? 0.062 -1.048 4.626 1.00 98.00 112 LEU A N 1
ATOM 823 C CA . LEU A 1 112 ? -0.419 -1.786 5.794 1.00 98.00 112 LEU A CA 1
ATOM 824 C C . LEU A 1 112 ? 0.113 -1.199 7.109 1.00 98.00 112 LEU A C 1
ATOM 826 O O . LEU A 1 112 ? -0.633 -1.103 8.088 1.00 98.00 112 LEU A O 1
ATOM 830 N N . MET A 1 113 ? 1.383 -0.789 7.150 1.00 98.00 113 MET A N 1
ATOM 831 C CA . MET A 1 113 ? 1.983 -0.139 8.316 1.00 98.00 113 MET A CA 1
ATOM 832 C C . MET A 1 113 ? 1.287 1.180 8.630 1.00 98.00 113 MET A C 1
ATOM 834 O O . MET A 1 113 ? 0.876 1.382 9.771 1.00 98.00 113 MET A O 1
ATOM 838 N N . VAL A 1 114 ? 1.091 2.043 7.630 1.00 98.00 114 VAL A N 1
ATOM 839 C CA . VAL A 1 114 ? 0.380 3.318 7.789 1.00 98.00 114 VAL A CA 1
ATOM 840 C C . VAL A 1 114 ? -1.059 3.073 8.233 1.00 98.00 114 VAL A C 1
ATOM 842 O O . VAL A 1 114 ? -1.507 3.680 9.207 1.00 98.00 114 VAL A O 1
ATOM 845 N N . TYR A 1 115 ? -1.762 2.124 7.604 1.00 96.88 115 TYR A N 1
ATOM 846 C CA . TYR A 1 115 ? -3.135 1.785 7.970 1.00 96.88 115 TYR A CA 1
ATOM 847 C C . TYR A 1 115 ? -3.252 1.384 9.448 1.00 96.88 115 TYR A C 1
ATOM 849 O O . TYR A 1 115 ? -4.100 1.896 10.190 1.00 96.88 115 TYR A O 1
ATOM 857 N N . ARG A 1 116 ? -2.356 0.502 9.906 1.00 95.56 116 ARG A N 1
ATOM 858 C CA . ARG A 1 116 ? -2.317 0.033 11.297 1.00 95.56 116 ARG A CA 1
ATOM 859 C C . ARG A 1 116 ? -1.856 1.117 12.268 1.00 95.56 116 ARG A C 1
ATOM 861 O O . ARG A 1 116 ? -2.410 1.196 13.364 1.00 95.56 116 ARG A O 1
ATOM 868 N N . ALA A 1 117 ? -0.885 1.944 11.887 1.00 95.38 117 ALA A N 1
ATOM 869 C CA . ALA A 1 117 ? -0.375 3.038 12.707 1.00 95.38 117 ALA A CA 1
ATOM 870 C C . ALA A 1 117 ? -1.457 4.093 12.967 1.00 95.38 117 ALA A C 1
ATOM 872 O O . ALA A 1 117 ? -1.662 4.475 14.117 1.00 95.38 117 ALA A O 1
ATOM 873 N N . MET A 1 118 ? -2.218 4.486 11.940 1.00 95.00 118 MET A N 1
ATOM 874 C CA . MET A 1 118 ? -3.341 5.420 12.090 1.00 95.00 118 MET A CA 1
ATOM 875 C C . MET A 1 118 ? -4.417 4.868 13.030 1.00 95.00 118 MET A C 1
ATOM 877 O O . MET A 1 118 ? -4.900 5.572 13.916 1.00 95.00 118 MET A O 1
ATOM 881 N N . HIS A 1 119 ? -4.738 3.577 12.918 1.00 92.25 119 HIS A N 1
ATOM 882 C CA . HIS A 1 119 ? -5.688 2.922 13.819 1.00 92.25 119 HIS A CA 1
ATOM 883 C C . HIS A 1 119 ? -5.170 2.778 15.255 1.00 92.25 119 HIS A C 1
ATOM 885 O O . HIS A 1 119 ? -5.948 2.883 16.206 1.00 92.25 119 HIS A O 1
ATOM 891 N N . ALA A 1 120 ? -3.874 2.521 15.437 1.00 90.50 120 ALA A N 1
ATOM 892 C CA . ALA A 1 120 ? -3.250 2.473 16.756 1.00 90.50 120 ALA A CA 1
ATOM 893 C C . ALA A 1 120 ? -3.248 3.861 17.415 1.00 90.50 120 ALA A C 1
ATOM 895 O O . ALA A 1 120 ? -3.651 3.992 18.572 1.00 90.50 120 ALA A O 1
ATOM 896 N N . TRP A 1 121 ? -2.884 4.896 16.655 1.00 88.81 121 TRP A N 1
ATOM 897 C CA . TRP A 1 121 ? -2.913 6.286 17.096 1.00 88.81 121 TRP A CA 1
ATOM 898 C C . TRP A 1 121 ? -4.325 6.727 17.491 1.00 88.81 121 TRP A C 1
ATOM 900 O O . TRP A 1 121 ? -4.518 7.239 18.592 1.00 88.81 121 TRP A O 1
ATOM 910 N N . ALA A 1 122 ? -5.330 6.445 16.658 1.00 87.31 122 ALA A N 1
ATOM 911 C CA . ALA A 1 122 ? -6.719 6.795 16.942 1.00 87.31 122 ALA A CA 1
ATOM 912 C C . ALA A 1 122 ? -7.241 6.122 18.221 1.00 87.31 122 ALA A C 1
ATOM 914 O O . ALA A 1 122 ? -7.908 6.767 19.028 1.00 87.31 122 ALA A O 1
ATOM 915 N N . LYS A 1 123 ? -6.897 4.848 18.461 1.00 83.38 123 LYS A N 1
ATOM 916 C CA . LYS A 1 123 ? -7.229 4.164 19.723 1.00 83.38 123 LYS A CA 1
ATOM 917 C C . LYS A 1 123 ? -6.561 4.837 20.918 1.00 83.38 123 LYS A C 1
ATOM 919 O O . LYS A 1 123 ? -7.243 5.142 21.889 1.00 83.38 123 LYS A O 1
ATOM 924 N N . GLY A 1 124 ? -5.260 5.119 20.832 1.00 81.25 124 GLY A N 1
ATOM 925 C CA . GLY A 1 124 ? -4.523 5.826 21.885 1.00 81.25 124 GLY A CA 1
ATOM 926 C C . GLY A 1 124 ? -5.089 7.219 22.185 1.00 81.25 124 GLY A C 1
ATOM 927 O O . GLY A 1 124 ? -5.192 7.607 23.346 1.00 81.25 124 GLY A O 1
ATOM 928 N N . ALA A 1 125 ? -5.513 7.952 21.153 1.00 74.50 125 ALA A N 1
ATOM 929 C CA . ALA A 1 125 ? -6.161 9.252 21.292 1.00 74.50 125 ALA A CA 1
ATOM 930 C C . ALA A 1 125 ? -7.557 9.150 21.934 1.00 74.50 125 ALA A C 1
ATOM 932 O O . ALA A 1 125 ? -7.926 10.009 22.732 1.00 74.50 125 ALA A O 1
ATOM 933 N N . LEU A 1 126 ? -8.323 8.092 21.636 1.00 63.34 126 LEU A N 1
ATOM 934 C CA . LEU A 1 126 ? -9.625 7.838 22.263 1.00 63.34 126 LEU A CA 1
ATOM 935 C C . LEU A 1 126 ? -9.500 7.566 23.767 1.00 63.34 126 LEU A C 1
ATOM 937 O O . LEU A 1 126 ? -10.288 8.115 24.530 1.00 63.34 126 LEU A O 1
ATOM 941 N N . PHE A 1 127 ? -8.486 6.810 24.201 1.00 62.56 127 PHE A N 1
ATOM 942 C CA . PHE A 1 127 ? -8.239 6.557 25.629 1.00 62.56 127 PHE A CA 1
ATOM 943 C C . PHE A 1 127 ? -7.880 7.818 26.426 1.00 62.56 127 PHE A C 1
ATOM 945 O O . PHE A 1 127 ? -8.109 7.866 27.629 1.00 62.56 127 PHE A O 1
ATOM 952 N N . LYS A 1 128 ? -7.324 8.843 25.771 1.00 70.62 128 LYS A N 1
ATOM 953 C CA . LYS A 1 128 ? -6.951 10.114 26.412 1.00 70.62 128 LYS A CA 1
ATOM 954 C C . LYS A 1 128 ? -8.084 11.147 26.433 1.00 70.62 128 LYS A C 1
ATOM 956 O O . LYS A 1 128 ? -7.922 12.201 27.041 1.00 70.62 128 LYS A O 1
ATOM 961 N N . ALA A 1 129 ? -9.211 10.892 25.764 1.00 63.91 129 ALA A N 1
ATOM 962 C CA . ALA A 1 129 ? -10.307 11.852 25.687 1.00 63.91 129 ALA A CA 1
ATOM 963 C C . ALA A 1 129 ? -11.156 11.832 26.979 1.00 63.91 129 ALA A C 1
ATOM 965 O O . ALA A 1 129 ? -11.622 10.758 27.376 1.00 63.91 129 ALA A O 1
ATOM 966 N N . PRO A 1 130 ? -11.416 12.988 27.624 1.00 55.66 130 PRO A N 1
ATOM 967 C CA . PRO A 1 130 ? -12.282 13.042 28.799 1.00 55.66 130 PRO A CA 1
ATOM 968 C C . PRO A 1 130 ? -13.684 12.522 28.446 1.00 55.66 130 PRO A C 1
ATOM 970 O O . PRO A 1 130 ? -14.328 13.021 27.523 1.00 55.66 130 PRO A O 1
ATOM 973 N N . GLY A 1 131 ? -14.133 11.484 29.160 1.00 64.56 131 GLY A N 1
ATOM 974 C CA . GLY A 1 131 ? -15.447 10.852 28.976 1.00 64.56 131 GLY A CA 1
ATOM 975 C C . GLY A 1 131 ? -15.447 9.474 28.299 1.00 64.56 131 GLY A C 1
ATOM 976 O O . GLY A 1 131 ? -16.513 8.879 28.171 1.00 64.56 131 GLY A O 1
ATOM 977 N N . PHE A 1 132 ? -14.295 8.929 27.890 1.00 50.53 132 PHE A N 1
ATOM 978 C CA . PHE A 1 132 ? -14.209 7.547 27.402 1.00 50.53 132 PHE A CA 1
ATOM 979 C C . PHE A 1 132 ? -14.063 6.574 28.588 1.00 50.53 132 PHE A C 1
ATOM 981 O O . PHE A 1 132 ? -12.962 6.347 29.082 1.00 50.53 132 PHE A O 1
ATOM 988 N N . ARG A 1 133 ? -15.182 6.030 29.085 1.00 56.03 133 ARG A N 1
ATOM 989 C CA . ARG A 1 133 ? -15.193 4.867 29.992 1.00 56.03 133 ARG A CA 1
ATOM 990 C C . ARG A 1 133 ? -15.553 3.630 29.165 1.00 56.03 133 ARG A C 1
ATOM 992 O O . ARG A 1 133 ? -16.510 3.694 28.395 1.00 56.03 133 ARG A O 1
ATOM 999 N N . ALA A 1 134 ? -14.705 2.602 29.256 1.00 59.91 134 ALA A N 1
ATOM 1000 C CA . ALA A 1 134 ? -14.833 1.332 28.538 1.00 59.91 134 ALA A CA 1
ATOM 1001 C C . ALA A 1 134 ? -16.103 0.570 28.933 1.00 59.91 134 ALA A C 1
ATOM 1003 O O . ALA A 1 134 ? -16.520 0.716 30.105 1.00 59.91 134 ALA A O 1
#

Foldseek 3Di:
DVVVLVVVLLLVLLLCLLLVLQLQLLVCCCVPDPPDHSVVSNPPVVSSVQSSVLLNCLVVLVVPDDPVRSLVVSLVSQQPVVLVCCCPPVVCVPPDSVRSSVSSNSSSVSSSCSSVVSVVVSVVVLVPDPPDDD